Protein AF-A0A1Q7T6T9-F1 (afdb_monomer_lite)

pLDDT: mean 73.19, std 15.56, range [33.47, 90.69]

Sequence (111 aa):
MEHPQIQRVLAHPPTASVTRMNSGERVELFDGGWLEPSRGLPHVRVIVVRHPAPPPGKNIAVGKRVGEWVYELFLTILPTDGFLVEDVLDLYHGRGAEDRGAIFGRYRRRS

Foldseek 3Di:
DPDVLVVVQVVDAAPDWDQPPVPSWIKGKTWSQWDDPDPPDQIWTKIKIKTFDDPPPDDDPAADDDPRIGIHIWTWPDDVVPADSVNSVCVVPPPDPPPPPDTTDPPDDDD

Secondary structure (DSSP, 8-state):
---HHHHHHHTSPPSEEEE-TTT--EEEEEEEEEE--STTSPPEEEEEEEEEPPPTT----SSEEETTEEEEEEEE---TTT--HHHHHHHHHHS-SS-TTSS--------

Structure (mmCIF, N/CA/C/O backbone):
data_AF-A0A1Q7T6T9-F1
#
_entry.id   AF-A0A1Q7T6T9-F1
#
loop_
_atom_site.group_PDB
_atom_site.id
_atom_site.type_symbol
_atom_site.label_atom_id
_atom_site.label_alt_id
_atom_site.label_comp_id
_atom_site.label_asym_id
_atom_site.label_entity_id
_atom_site.label_seq_id
_atom_site.pdbx_PDB_ins_code
_atom_site.Cartn_x
_atom_site.Cartn_y
_atom_site.Cartn_z
_atom_site.occupancy
_atom_site.B_iso_or_equiv
_atom_site.auth_seq_id
_atom_site.auth_comp_id
_atom_site.auth_asym_id
_atom_site.auth_atom_id
_atom_site.pdbx_PDB_model_num
ATOM 1 N N . MET A 1 1 ? -11.731 -1.718 -5.151 1.00 59.41 1 MET A N 1
ATOM 2 C CA . MET A 1 1 ? -11.510 -3.012 -4.468 1.00 59.41 1 MET A CA 1
ATOM 3 C C . MET A 1 1 ? -12.302 -4.175 -5.067 1.00 59.41 1 MET A C 1
ATOM 5 O O . MET A 1 1 ? -12.367 -5.223 -4.449 1.00 59.41 1 MET A O 1
ATOM 9 N N . GLU A 1 2 ? -12.859 -4.050 -6.274 1.00 66.12 2 GLU A N 1
ATOM 10 C CA . GLU A 1 2 ? -13.590 -5.170 -6.908 1.00 66.12 2 GLU A CA 1
ATOM 11 C C . GLU A 1 2 ? -12.805 -5.809 -8.054 1.00 66.12 2 GLU A C 1
ATOM 13 O O . GLU A 1 2 ? -13.308 -6.675 -8.754 1.00 66.12 2 GLU A O 1
ATOM 18 N N . HIS A 1 3 ? -11.551 -5.388 -8.248 1.00 69.12 3 HIS A N 1
ATOM 19 C CA . HIS A 1 3 ? -10.687 -6.016 -9.233 1.00 69.12 3 HIS A CA 1
ATOM 20 C C . HIS A 1 3 ? -10.236 -7.386 -8.697 1.00 69.12 3 HIS A C 1
ATOM 22 O O . HIS A 1 3 ? -9.669 -7.418 -7.598 1.00 69.12 3 HIS A O 1
ATOM 28 N N . PRO A 1 4 ? -10.419 -8.494 -9.442 1.00 77.94 4 PRO A N 1
ATOM 29 C CA . PRO A 1 4 ? -10.113 -9.845 -8.960 1.00 77.94 4 PRO A CA 1
ATOM 30 C C . PRO A 1 4 ? -8.670 -10.005 -8.464 1.00 77.94 4 PRO A C 1
ATOM 32 O O . PRO A 1 4 ? -8.416 -10.683 -7.472 1.00 77.94 4 PRO A O 1
ATOM 35 N N . GLN A 1 5 ? -7.719 -9.326 -9.113 1.00 76.25 5 GLN A N 1
ATOM 36 C CA . GLN A 1 5 ? -6.311 -9.302 -8.695 1.00 76.25 5 GLN A CA 1
ATOM 37 C C . GLN A 1 5 ? -6.121 -8.671 -7.311 1.00 76.25 5 GLN A C 1
ATOM 39 O O . GLN A 1 5 ? -5.415 -9.228 -6.480 1.00 76.25 5 GLN A O 1
ATOM 44 N N . ILE A 1 6 ? -6.807 -7.559 -7.030 1.00 77.88 6 ILE A N 1
ATOM 45 C CA . ILE A 1 6 ? -6.727 -6.887 -5.726 1.00 77.88 6 ILE A CA 1
ATOM 46 C C . ILE A 1 6 ? -7.344 -7.774 -4.640 1.00 77.88 6 ILE A C 1
ATOM 48 O O . ILE A 1 6 ? -6.792 -7.880 -3.553 1.00 77.88 6 ILE A O 1
ATOM 52 N N . GLN A 1 7 ? -8.456 -8.454 -4.933 1.00 81.50 7 GLN A N 1
ATOM 53 C CA . GLN A 1 7 ? -9.074 -9.382 -3.980 1.00 81.50 7 GLN A CA 1
ATOM 54 C C . GLN A 1 7 ? -8.168 -10.576 -3.664 1.00 81.50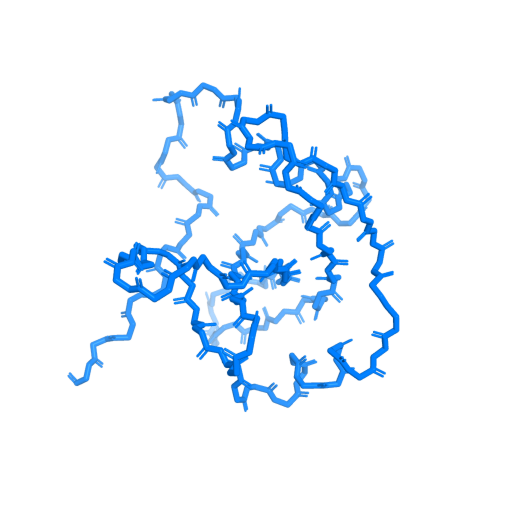 7 GLN A C 1
ATOM 56 O O . GLN A 1 7 ? -8.042 -10.948 -2.502 1.00 81.50 7 GLN A O 1
ATOM 61 N N . ARG A 1 8 ? -7.495 -11.142 -4.676 1.00 81.25 8 ARG A N 1
ATOM 62 C CA . ARG A 1 8 ? -6.506 -12.209 -4.468 1.00 81.25 8 ARG A CA 1
ATOM 63 C C . ARG A 1 8 ? -5.346 -11.739 -3.604 1.00 81.25 8 ARG A C 1
ATOM 65 O O . ARG A 1 8 ? -4.960 -12.448 -2.688 1.00 81.25 8 ARG A O 1
ATOM 72 N N . VAL A 1 9 ? -4.814 -10.552 -3.866 1.00 83.12 9 VAL A N 1
ATOM 73 C CA . VAL A 1 9 ? -3.699 -9.983 -3.097 1.00 83.12 9 VAL A CA 1
ATOM 74 C C . VAL A 1 9 ? -4.092 -9.775 -1.633 1.00 83.12 9 VAL A C 1
ATOM 76 O O . VAL A 1 9 ? -3.359 -10.180 -0.740 1.00 83.12 9 VAL A O 1
ATOM 79 N N . LEU A 1 10 ? -5.291 -9.247 -1.379 1.00 81.69 10 LEU A N 1
ATOM 80 C CA . LEU A 1 10 ? -5.810 -9.047 -0.021 1.00 81.69 10 LEU A CA 1
ATOM 81 C C . LEU A 1 10 ? -6.131 -10.350 0.733 1.00 81.69 10 LEU A C 1
ATOM 83 O O . LEU A 1 10 ? -6.308 -10.308 1.948 1.00 81.69 10 LEU A O 1
ATOM 87 N N . ALA A 1 11 ? -6.213 -11.490 0.040 1.00 84.12 11 ALA A N 1
ATOM 88 C CA . ALA A 1 11 ? -6.367 -12.805 0.664 1.00 84.12 11 ALA A CA 1
ATOM 89 C C . ALA A 1 11 ? -5.042 -13.380 1.203 1.00 84.12 11 ALA A C 1
ATOM 91 O O . ALA A 1 11 ? -5.061 -14.395 1.896 1.00 84.12 11 ALA A O 1
ATOM 92 N N . HIS A 1 12 ? -3.904 -12.750 0.896 1.00 81.94 12 HIS A N 1
ATOM 93 C CA . HIS A 1 12 ? -2.582 -13.150 1.377 1.00 81.94 12 HIS A CA 1
ATOM 94 C C . HIS A 1 12 ? -2.105 -12.233 2.515 1.00 81.94 12 HIS A C 1
ATOM 96 O O . HIS A 1 12 ? -2.637 -11.132 2.681 1.00 81.94 12 HIS A O 1
ATOM 102 N N . PRO A 1 13 ? -1.103 -12.656 3.311 1.00 85.19 13 PRO A N 1
ATOM 103 C CA . PRO A 1 13 ? -0.440 -11.773 4.266 1.00 85.19 13 PRO A CA 1
ATOM 104 C C . PRO A 1 13 ? 0.131 -10.514 3.590 1.00 85.19 13 PRO A C 1
ATOM 106 O O . PRO A 1 13 ? 0.503 -10.569 2.414 1.00 85.19 13 PRO A O 1
ATOM 109 N N . PRO A 1 14 ? 0.225 -9.385 4.315 1.00 88.31 14 PRO A N 1
ATOM 110 C CA . PRO A 1 14 ? 0.801 -8.163 3.771 1.00 88.31 14 PRO A CA 1
ATOM 111 C C . PRO A 1 14 ? 2.264 -8.366 3.375 1.00 88.31 14 PRO A C 1
ATOM 113 O O . PRO A 1 14 ? 3.018 -9.056 4.059 1.00 88.31 14 PRO A O 1
ATOM 116 N N . THR A 1 15 ? 2.665 -7.719 2.284 1.00 88.12 15 THR A N 1
ATOM 117 C CA . THR A 1 15 ? 4.051 -7.695 1.802 1.00 88.12 15 THR A CA 1
ATO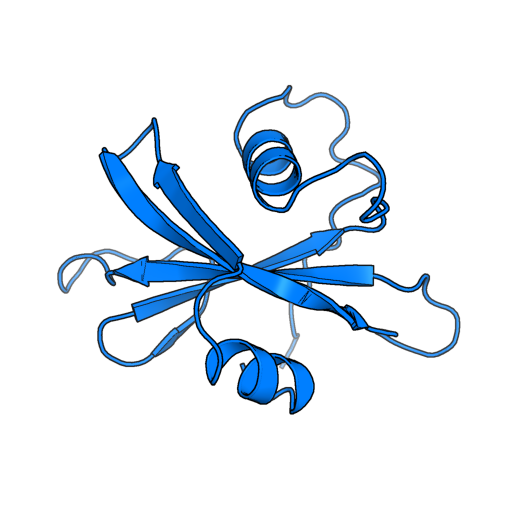M 118 C C . THR A 1 15 ? 4.963 -6.977 2.793 1.00 88.12 15 THR A C 1
ATOM 120 O O . THR A 1 15 ? 6.081 -7.421 3.028 1.00 88.12 15 THR A O 1
ATOM 123 N N . ALA A 1 16 ? 4.479 -5.886 3.392 1.00 87.38 16 ALA A N 1
ATOM 124 C CA . ALA A 1 16 ? 5.193 -5.145 4.426 1.00 87.38 16 ALA A CA 1
ATOM 125 C C . ALA A 1 16 ? 4.215 -4.502 5.418 1.00 87.38 16 ALA A C 1
ATOM 127 O O . ALA A 1 16 ? 3.030 -4.322 5.140 1.00 87.38 16 ALA A O 1
ATOM 128 N N . SER A 1 17 ? 4.710 -4.148 6.599 1.00 88.44 17 SER A N 1
ATOM 129 C CA . SER A 1 17 ? 3.979 -3.354 7.586 1.00 88.44 17 SER A CA 1
ATOM 130 C C . SER A 1 17 ? 4.852 -2.186 8.000 1.00 88.44 17 SER A C 1
ATOM 132 O O . SER A 1 17 ? 5.915 -2.409 8.571 1.00 88.44 17 SER A O 1
ATOM 134 N N . VAL A 1 18 ? 4.378 -0.966 7.777 1.00 84.12 18 VAL A N 1
ATOM 135 C CA . VAL A 1 18 ? 5.110 0.250 8.135 1.00 8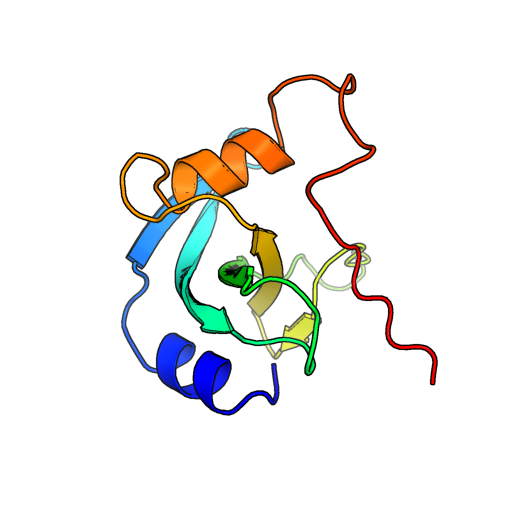4.12 18 VAL A CA 1
ATOM 136 C C . VAL A 1 18 ? 4.316 1.078 9.122 1.00 84.12 18 VAL A C 1
ATOM 138 O O . VAL A 1 18 ? 3.088 1.124 9.081 1.00 84.12 18 VAL A O 1
ATOM 141 N N . THR A 1 19 ? 5.013 1.752 10.024 1.00 81.94 19 THR A N 1
ATOM 142 C CA . THR A 1 19 ? 4.392 2.737 10.906 1.00 81.94 19 THR A CA 1
ATOM 143 C C . THR A 1 19 ? 4.475 4.094 10.226 1.00 81.94 19 THR A C 1
ATOM 145 O O . THR A 1 19 ? 5.571 4.590 9.970 1.00 81.94 19 THR A O 1
ATOM 148 N N . ARG A 1 20 ? 3.329 4.715 9.924 1.00 72.38 20 ARG A N 1
ATOM 149 C CA . ARG A 1 20 ? 3.297 6.062 9.341 1.00 72.38 20 ARG A CA 1
ATOM 150 C C . ARG A 1 20 ? 3.950 7.044 10.305 1.00 72.38 20 ARG A C 1
ATOM 152 O O . ARG A 1 20 ? 3.435 7.260 11.399 1.00 72.38 20 ARG A O 1
ATOM 159 N N . MET A 1 21 ? 5.027 7.702 9.873 1.00 62.66 21 MET A N 1
ATOM 160 C CA . MET A 1 21 ? 5.737 8.684 10.705 1.00 62.66 21 MET A CA 1
ATOM 161 C C . MET A 1 21 ? 4.833 9.833 11.177 1.00 62.66 21 MET A C 1
ATOM 163 O O . MET A 1 21 ? 4.986 10.316 12.292 1.00 62.66 21 MET A O 1
ATOM 167 N N . ASN A 1 22 ? 3.851 10.235 10.362 1.00 59.44 22 ASN A N 1
ATOM 168 C CA . ASN A 1 22 ? 2.988 11.379 10.671 1.00 59.44 22 ASN A CA 1
ATOM 1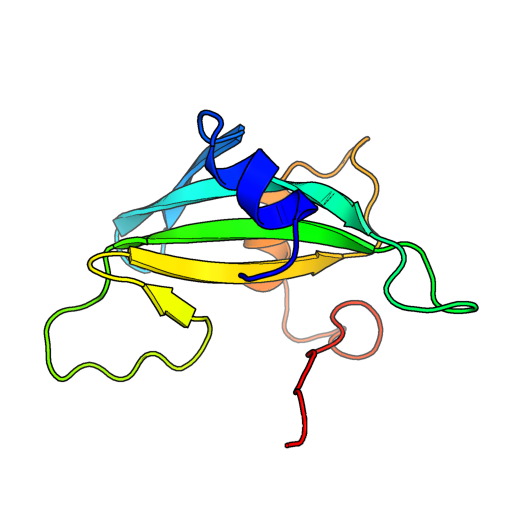69 C C . ASN A 1 22 ? 1.858 11.077 11.668 1.00 59.44 22 ASN A C 1
ATOM 171 O O . ASN A 1 22 ? 1.366 12.001 12.308 1.00 59.44 22 ASN A O 1
ATOM 175 N N . SER A 1 23 ? 1.399 9.826 11.775 1.00 65.06 23 SER A N 1
ATOM 176 C CA . SER A 1 23 ? 0.260 9.463 12.636 1.00 65.06 23 SER A CA 1
ATOM 177 C C . SER A 1 23 ? 0.576 8.394 13.679 1.00 65.06 23 SER A C 1
ATOM 179 O O . SER A 1 23 ? -0.250 8.144 14.551 1.00 65.06 23 SER A O 1
ATOM 181 N N . GLY A 1 24 ? 1.746 7.753 13.602 1.00 68.56 24 GLY A N 1
ATOM 182 C CA . GLY A 1 24 ? 2.088 6.593 14.427 1.00 68.56 24 GLY A CA 1
ATOM 183 C C . GLY A 1 24 ? 1.241 5.353 14.117 1.00 68.56 24 GLY A C 1
ATOM 184 O O . GLY A 1 24 ? 1.363 4.339 14.800 1.00 68.56 24 GLY A O 1
ATOM 185 N N . GLU A 1 25 ? 0.376 5.410 13.101 1.00 77.62 25 GLU A N 1
ATOM 186 C CA . GLU A 1 25 ? -0.505 4.306 12.740 1.00 77.62 25 GLU A CA 1
ATOM 187 C C . GLU A 1 25 ? 0.268 3.253 11.954 1.00 77.62 25 GLU A C 1
ATOM 189 O O . GLU A 1 25 ? 0.978 3.559 10.992 1.00 77.62 25 GLU A O 1
ATOM 194 N N . ARG A 1 26 ? 0.088 1.989 12.337 1.00 83.06 26 ARG A N 1
ATOM 195 C CA . ARG A 1 26 ? 0.585 0.861 11.557 1.00 83.06 26 ARG A CA 1
ATOM 196 C C . ARG A 1 26 ? -0.292 0.685 10.324 1.00 83.06 26 ARG A C 1
ATOM 198 O O . ARG A 1 26 ? -1.504 0.500 10.439 1.00 83.06 26 ARG A O 1
ATOM 205 N N . VAL A 1 27 ? 0.333 0.733 9.159 1.00 87.62 27 VAL A N 1
ATOM 206 C CA . VAL A 1 27 ? -0.301 0.485 7.870 1.00 87.62 27 VAL A CA 1
ATOM 207 C C . VAL A 1 27 ? 0.340 -0.730 7.221 1.00 87.62 27 VAL A C 1
ATOM 209 O O . VAL A 1 27 ? 1.540 -0.978 7.334 1.00 87.62 27 VAL A O 1
ATOM 212 N N . GLU A 1 28 ? -0.484 -1.519 6.560 1.00 90.69 28 GLU A N 1
ATOM 213 C CA . GLU A 1 28 ? -0.082 -2.742 5.889 1.00 90.69 28 GLU A CA 1
ATOM 214 C C . GLU A 1 28 ? -0.050 -2.499 4.388 1.00 90.69 28 GLU A C 1
ATOM 216 O O . GLU A 1 28 ? -0.972 -1.916 3.818 1.00 90.69 28 GLU A O 1
ATOM 221 N N . LEU A 1 29 ? 1.025 -2.942 3.751 1.00 89.88 29 LEU A N 1
ATOM 222 C CA . LEU A 1 29 ? 1.289 -2.746 2.337 1.00 89.88 29 LEU A CA 1
ATOM 223 C C . LEU A 1 29 ? 1.186 -4.089 1.635 1.00 89.88 29 LEU A C 1
ATOM 225 O O . LEU A 1 29 ? 1.769 -5.078 2.078 1.00 89.88 29 LEU A O 1
ATOM 229 N N . PHE A 1 30 ? 0.472 -4.110 0.521 1.00 89.25 30 PHE A N 1
ATOM 230 C CA . PHE A 1 30 ? 0.327 -5.277 -0.328 1.00 89.25 30 PHE A CA 1
ATOM 231 C C . PHE A 1 30 ? 0.770 -4.915 -1.736 1.00 89.25 30 PHE A C 1
ATOM 233 O O . PHE A 1 30 ? 0.237 -3.977 -2.338 1.00 89.25 30 PHE A O 1
ATOM 240 N N . ASP A 1 31 ? 1.721 -5.671 -2.273 1.00 88.12 31 ASP A N 1
ATOM 241 C CA . ASP A 1 31 ? 2.055 -5.576 -3.685 1.00 88.12 31 ASP A CA 1
ATOM 242 C C . ASP A 1 31 ? 0.960 -6.259 -4.509 1.00 88.12 31 ASP A C 1
ATOM 244 O O . ASP A 1 31 ? 0.768 -7.475 -4.474 1.00 88.12 31 ASP A O 1
ATOM 248 N N . GLY A 1 32 ? 0.200 -5.440 -5.224 1.00 83.75 32 GLY A N 1
ATOM 249 C CA . GLY A 1 32 ? -0.850 -5.865 -6.131 1.00 83.75 32 GLY A CA 1
ATOM 250 C C . GLY A 1 32 ? -0.326 -6.381 -7.466 1.00 83.75 32 GLY A C 1
ATOM 251 O O . GLY A 1 32 ? -1.126 -6.896 -8.246 1.00 83.75 32 GLY A O 1
ATOM 252 N N . GLY A 1 33 ? 0.975 -6.251 -7.741 1.00 85.56 33 GLY A N 1
ATOM 253 C CA . GLY A 1 33 ? 1.591 -6.587 -9.017 1.00 85.56 33 GLY A CA 1
ATOM 254 C C . GLY A 1 33 ? 1.238 -5.601 -10.132 1.00 85.56 33 GLY A C 1
ATOM 255 O O . GLY A 1 33 ? 0.632 -4.550 -9.910 1.00 85.56 33 GLY A O 1
ATOM 256 N N . TRP A 1 34 ? 1.628 -5.945 -11.358 1.00 84.56 34 TRP A N 1
ATOM 257 C CA . TRP A 1 34 ? 1.358 -5.131 -12.541 1.00 84.56 34 TRP A CA 1
ATOM 258 C C . TRP A 1 34 ? -0.075 -5.337 -13.035 1.00 84.56 34 TRP A C 1
ATOM 260 O O . TRP A 1 34 ? -0.562 -6.463 -13.136 1.00 84.56 34 TRP A O 1
ATOM 270 N N . LEU A 1 35 ? -0.748 -4.233 -13.338 1.00 82.00 35 LEU A N 1
ATOM 271 C CA . LEU A 1 35 ? -2.027 -4.180 -14.028 1.00 82.00 35 LEU A CA 1
ATOM 272 C C . LEU A 1 35 ? -1.852 -3.435 -15.344 1.00 82.00 35 LEU A C 1
ATOM 274 O O . LEU A 1 35 ? -1.164 -2.417 -15.410 1.00 82.00 35 LEU A O 1
ATOM 278 N N . GLU A 1 36 ? -2.530 -3.920 -16.378 1.00 80.44 36 GLU A N 1
ATOM 279 C CA . GLU A 1 36 ? -2.735 -3.175 -17.614 1.00 80.44 36 GLU A CA 1
ATOM 280 C C . GLU A 1 36 ? -4.052 -2.388 -17.473 1.00 80.44 36 GLU A C 1
ATOM 282 O O . GLU A 1 36 ? -5.129 -2.989 -17.486 1.00 80.44 36 GLU A O 1
ATOM 287 N N . PRO A 1 37 ? -4.009 -1.059 -17.259 1.00 68.69 37 PRO A N 1
ATOM 288 C CA . PRO A 1 37 ? -5.213 -0.297 -16.933 1.00 68.69 37 PRO A CA 1
ATOM 289 C C . PRO A 1 37 ? -6.131 -0.114 -18.149 1.00 68.69 37 PRO A C 1
ATOM 291 O O . PRO A 1 37 ? -7.348 -0.028 -17.991 1.00 68.69 37 PRO A O 1
ATOM 294 N N . SER A 1 38 ? -5.560 -0.074 -19.356 1.00 71.00 38 SER A N 1
ATOM 295 C CA . SER A 1 38 ? -6.268 -0.200 -20.631 1.00 71.00 38 SER A CA 1
ATOM 296 C C . SER A 1 38 ? -5.272 -0.406 -21.773 1.00 71.00 38 SER A C 1
ATOM 298 O O . SER A 1 38 ? -4.112 -0.003 -21.666 1.00 71.00 38 SER A O 1
ATOM 300 N N . ARG A 1 39 ? -5.747 -0.935 -22.908 1.00 66.50 39 ARG A N 1
ATOM 301 C CA . ARG A 1 39 ? -4.935 -1.107 -24.120 1.00 66.50 39 ARG A CA 1
ATOM 302 C C . ARG A 1 39 ? -4.298 0.231 -24.527 1.00 66.50 39 ARG A C 1
ATOM 304 O O . ARG A 1 39 ? -5.012 1.197 -24.789 1.00 66.50 39 ARG A O 1
ATOM 311 N N . GLY A 1 40 ? -2.968 0.272 -24.585 1.00 67.44 40 GLY A N 1
ATOM 312 C CA . GLY A 1 40 ? -2.188 1.457 -24.971 1.00 67.44 40 GLY A CA 1
ATOM 313 C C . GLY A 1 40 ? -1.743 2.362 -23.817 1.00 67.44 40 GLY A C 1
ATOM 314 O O . GLY A 1 40 ? -1.016 3.321 -24.063 1.00 67.44 40 GLY A O 1
ATOM 315 N N . LEU A 1 41 ? -2.129 2.063 -22.572 1.00 70.25 41 LEU A N 1
ATOM 316 C CA . LEU A 1 41 ? -1.526 2.684 -21.392 1.00 70.25 41 LEU A CA 1
ATOM 317 C C . LEU A 1 41 ? -0.358 1.834 -20.875 1.00 70.25 41 LEU A C 1
ATOM 319 O O . LEU A 1 41 ? -0.384 0.609 -21.024 1.00 70.25 41 LEU A O 1
ATOM 323 N N . PRO A 1 42 ? 0.666 2.457 -20.262 1.00 73.38 42 PRO A N 1
ATOM 324 C CA . PRO A 1 42 ? 1.753 1.711 -19.649 1.00 73.38 42 PRO A CA 1
ATOM 325 C C . PRO A 1 42 ? 1.210 0.782 -18.561 1.00 73.38 42 PRO A C 1
ATOM 327 O O . PRO A 1 42 ? 0.251 1.115 -17.858 1.00 73.38 42 PRO A O 1
ATOM 330 N N . HIS A 1 43 ? 1.849 -0.379 -18.418 1.00 80.69 43 HIS A N 1
ATOM 331 C CA . HIS A 1 43 ? 1.611 -1.255 -17.281 1.00 80.69 43 HIS A CA 1
ATOM 332 C C . HIS A 1 43 ? 1.894 -0.465 -16.004 1.00 80.69 43 HIS A C 1
ATOM 334 O O . HIS A 1 43 ? 2.927 0.197 -15.896 1.00 80.69 43 HIS A O 1
ATOM 340 N N . VAL A 1 44 ? 0.974 -0.523 -15.046 1.00 85.12 44 VAL A N 1
ATOM 341 C CA . VAL A 1 44 ? 1.124 0.138 -13.750 1.00 85.12 44 VAL A CA 1
ATOM 342 C C . VAL A 1 44 ? 1.192 -0.914 -12.662 1.00 85.12 44 VAL A C 1
ATOM 344 O O . VAL A 1 44 ? 0.354 -1.809 -12.586 1.00 85.12 44 VAL A O 1
ATOM 347 N N . ARG A 1 45 ? 2.189 -0.813 -11.798 1.00 86.06 45 ARG A N 1
ATOM 348 C CA . ARG A 1 45 ? 2.259 -1.570 -10.561 1.00 86.06 45 ARG A CA 1
ATOM 349 C C . ARG A 1 45 ? 1.261 -0.985 -9.577 1.00 86.06 45 ARG A C 1
ATOM 351 O O . ARG A 1 45 ? 1.192 0.230 -9.383 1.00 86.06 45 ARG A O 1
ATOM 358 N N . VAL A 1 46 ? 0.482 -1.862 -8.965 1.00 85.31 46 VAL A N 1
ATOM 359 C CA . VAL A 1 46 ? -0.526 -1.497 -7.978 1.00 85.31 46 VAL A CA 1
ATOM 360 C C . VAL A 1 46 ? -0.014 -1.849 -6.604 1.00 85.31 46 VAL A C 1
ATOM 362 O O . VAL A 1 46 ? 0.392 -2.975 -6.363 1.00 85.31 46 VAL A O 1
ATOM 365 N N . ILE A 1 47 ? -0.082 -0.898 -5.689 1.00 87.94 47 ILE A N 1
ATOM 366 C CA . ILE A 1 47 ? 0.231 -1.103 -4.283 1.00 87.94 47 ILE A CA 1
ATOM 367 C C . ILE A 1 47 ? -1.025 -0.764 -3.498 1.00 87.94 47 ILE A C 1
ATOM 369 O O . ILE A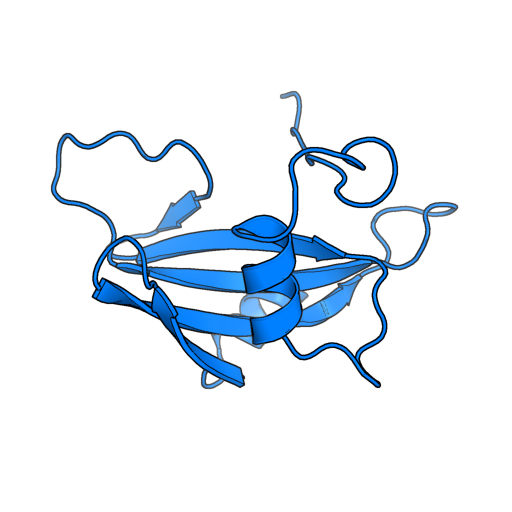 1 47 ? -1.617 0.305 -3.667 1.00 87.94 47 ILE A O 1
ATOM 373 N N . VAL A 1 48 ? -1.465 -1.700 -2.668 1.00 88.00 48 VAL A N 1
ATOM 374 C CA . VAL A 1 48 ? -2.623 -1.508 -1.800 1.00 88.00 48 VAL A CA 1
ATOM 375 C C . VAL A 1 48 ? -2.117 -1.226 -0.401 1.00 88.00 48 VAL A C 1
ATOM 377 O O . VAL A 1 48 ? -1.323 -1.988 0.139 1.00 88.00 48 VAL A O 1
ATOM 380 N N . VAL A 1 49 ? -2.597 -0.143 0.191 1.00 88.69 49 VAL A N 1
ATOM 381 C CA . VAL A 1 49 ? -2.302 0.206 1.578 1.00 88.69 49 VAL A CA 1
ATOM 382 C C . VAL A 1 49 ? -3.564 0.025 2.385 1.00 88.69 49 VAL A C 1
ATOM 384 O O . VAL A 1 49 ? -4.604 0.578 2.038 1.00 88.69 49 VAL A O 1
ATOM 387 N N . ARG A 1 50 ? -3.478 -0.755 3.454 1.00 88.69 50 ARG A N 1
ATOM 388 C CA . ARG A 1 50 ? -4.559 -0.995 4.400 1.00 88.69 50 ARG A CA 1
ATOM 389 C C . ARG A 1 50 ? -4.196 -0.352 5.727 1.00 88.69 50 ARG A C 1
ATOM 391 O O . ARG A 1 50 ? -3.116 -0.586 6.259 1.00 88.69 50 ARG A O 1
ATOM 398 N N . HIS A 1 51 ? -5.104 0.438 6.275 1.00 88.19 51 HIS A N 1
ATOM 399 C CA . HIS A 1 51 ? -4.956 0.994 7.613 1.00 88.19 51 HIS A CA 1
ATOM 400 C C . HIS A 1 51 ? -6.296 0.990 8.353 1.00 88.19 51 HIS A C 1
ATOM 402 O O . HIS A 1 51 ? -7.348 0.954 7.701 1.00 88.19 51 HIS A O 1
ATOM 408 N N . PRO A 1 52 ? -6.298 0.998 9.696 1.00 85.62 52 PRO A N 1
ATOM 409 C CA . PRO A 1 52 ? -7.532 1.075 10.463 1.00 85.62 52 PRO A CA 1
ATOM 410 C C . PRO A 1 52 ? -8.349 2.305 10.064 1.00 85.62 52 PRO A C 1
ATOM 412 O O . PRO A 1 52 ? -7.807 3.381 9.788 1.00 85.62 52 PRO A O 1
ATOM 415 N N . ALA A 1 53 ? -9.667 2.143 9.999 1.00 82.25 53 ALA A N 1
ATOM 416 C CA . ALA A 1 53 ? -10.561 3.248 9.728 1.00 82.25 53 ALA A CA 1
ATOM 417 C C . ALA A 1 53 ? -10.508 4.241 10.893 1.00 82.25 53 ALA A C 1
ATOM 419 O O . ALA A 1 53 ? -10.576 3.828 12.053 1.00 82.25 53 ALA A O 1
ATOM 420 N N . PRO A 1 54 ? -10.421 5.552 10.606 1.00 77.88 54 PRO A N 1
ATOM 421 C CA . PRO A 1 54 ? -10.451 6.539 11.665 1.00 77.88 54 PRO A CA 1
ATOM 422 C C . PRO A 1 54 ? -11.799 6.498 12.408 1.00 77.88 54 PRO A C 1
ATOM 424 O O . PRO A 1 54 ? -12.793 5.988 11.863 1.00 77.88 54 PRO A O 1
ATOM 427 N N . PRO A 1 55 ? -11.859 7.072 13.626 1.00 77.38 55 PRO A N 1
ATOM 428 C CA . PRO A 1 55 ? -13.077 7.115 14.421 1.00 77.38 55 PRO A CA 1
ATOM 429 C C . PRO A 1 55 ? -14.285 7.643 13.628 1.00 77.38 55 PRO A C 1
ATOM 431 O O . PRO A 1 55 ? -14.118 8.480 12.728 1.00 77.38 55 PRO A O 1
ATOM 434 N N . PRO A 1 56 ? -15.507 7.180 13.952 1.00 69.94 56 PRO A N 1
ATOM 435 C CA . PRO A 1 56 ? -16.729 7.663 13.316 1.00 69.94 56 PRO A CA 1
ATOM 436 C C . PRO A 1 56 ? -16.790 9.197 13.336 1.00 69.94 56 PRO A C 1
ATOM 438 O O . PRO A 1 56 ? -16.554 9.813 14.370 1.00 69.94 56 PRO A O 1
ATOM 441 N N . GLY A 1 57 ? -17.077 9.816 12.188 1.00 68.19 57 GLY A N 1
ATOM 442 C CA . GLY A 1 57 ? -17.145 11.277 12.044 1.00 68.19 57 GLY A CA 1
ATOM 443 C C . GLY A 1 57 ? -15.906 11.934 11.427 1.00 68.19 57 GLY A C 1
ATOM 444 O O . GLY A 1 57 ? -15.986 13.086 11.006 1.00 68.19 57 GLY A O 1
ATOM 445 N N . LYS A 1 58 ? -14.781 11.219 11.278 1.00 70.56 58 LYS A N 1
ATOM 446 C CA . LYS A 1 58 ? -13.635 11.719 10.501 1.00 70.56 58 LYS A CA 1
ATOM 447 C C . LYS A 1 58 ? -13.802 11.365 9.021 1.00 70.56 58 LYS A C 1
ATOM 449 O O . LYS A 1 58 ? -13.925 10.194 8.663 1.00 70.56 58 LYS A O 1
ATOM 454 N N . ASN A 1 59 ? -13.785 12.380 8.157 1.00 63.84 59 ASN A N 1
ATOM 455 C CA . ASN A 1 59 ? -13.857 12.177 6.711 1.00 63.84 59 ASN A CA 1
ATOM 456 C C . ASN A 1 59 ? -12.577 11.523 6.179 1.00 63.84 59 ASN A C 1
ATOM 458 O O . ASN A 1 59 ? -11.465 11.968 6.465 1.00 63.84 59 ASN A O 1
ATOM 462 N N . ILE A 1 60 ? -12.753 10.486 5.362 1.00 65.88 60 ILE A N 1
ATOM 463 C CA . ILE A 1 60 ? -11.671 9.823 4.634 1.00 65.88 60 ILE A CA 1
ATOM 464 C C . ILE A 1 60 ? -11.530 10.536 3.291 1.00 65.88 60 ILE A C 1
ATOM 466 O O . ILE A 1 60 ? -12.409 10.438 2.438 1.00 65.88 60 ILE A O 1
ATOM 470 N N . ALA A 1 61 ? -10.445 11.289 3.121 1.00 64.75 61 ALA A N 1
ATOM 471 C CA . ALA A 1 61 ? -10.211 12.073 1.907 1.00 64.75 61 ALA A CA 1
ATOM 472 C C . ALA A 1 61 ? -9.712 11.219 0.727 1.00 64.75 61 ALA A C 1
ATOM 474 O O . ALA A 1 61 ? -9.961 11.556 -0.430 1.00 64.75 61 ALA A O 1
ATOM 475 N N . VAL A 1 62 ? -8.998 10.127 1.014 1.00 69.12 62 VAL A N 1
ATOM 476 C CA . VAL A 1 62 ? -8.369 9.246 0.023 1.00 69.12 62 VAL A CA 1
ATOM 477 C C . VAL A 1 62 ? -8.560 7.797 0.463 1.00 69.12 62 VAL A C 1
ATOM 479 O O . VAL A 1 62 ? -8.376 7.475 1.632 1.00 69.12 62 VAL A O 1
ATOM 482 N N . GLY A 1 63 ? -8.958 6.935 -0.474 1.00 77.81 63 GLY A N 1
ATOM 483 C CA . GLY A 1 63 ? -9.194 5.512 -0.228 1.00 77.81 63 GLY A CA 1
ATOM 484 C C . GLY A 1 63 ? -10.669 5.124 -0.115 1.00 77.81 63 GLY A C 1
ATOM 485 O O . GLY A 1 63 ? -11.578 5.946 -0.225 1.00 77.81 63 GLY A O 1
ATOM 486 N N . LYS A 1 64 ? -10.910 3.824 0.065 1.00 81.12 64 LYS A N 1
ATOM 487 C CA . LYS A 1 64 ? -12.238 3.229 0.247 1.00 81.12 64 LYS A CA 1
ATOM 488 C C . LYS A 1 64 ? -12.292 2.526 1.602 1.00 81.12 64 LYS A C 1
ATOM 490 O O . LYS A 1 64 ? -11.523 1.600 1.849 1.00 81.12 64 LYS A O 1
ATOM 495 N N . ARG A 1 65 ? -13.238 2.937 2.450 1.00 82.25 65 ARG A N 1
ATOM 496 C CA . ARG A 1 65 ? -13.566 2.239 3.700 1.00 82.25 65 ARG A CA 1
ATOM 497 C C . ARG A 1 65 ? -14.336 0.955 3.404 1.00 82.25 65 ARG A C 1
ATOM 499 O O . ARG A 1 65 ? -15.321 0.989 2.668 1.00 82.25 65 ARG A O 1
ATOM 506 N N . VAL A 1 66 ? -13.909 -0.153 3.996 1.00 82.75 66 VAL A N 1
ATOM 507 C CA . VAL A 1 66 ? -14.625 -1.433 4.018 1.00 82.75 66 VAL A CA 1
ATOM 508 C C . VAL A 1 66 ? -14.537 -1.982 5.439 1.00 82.75 66 VAL A C 1
ATOM 510 O O . VAL A 1 66 ? -13.465 -2.373 5.899 1.00 82.75 66 VAL A O 1
ATOM 513 N N . GLY A 1 67 ? -15.671 -1.962 6.146 1.00 82.56 67 GLY A N 1
ATOM 514 C CA . GLY A 1 67 ? -15.740 -2.316 7.563 1.00 82.56 67 GLY A CA 1
ATOM 515 C C . GLY A 1 67 ? -14.892 -1.383 8.432 1.00 82.56 67 GLY A C 1
ATOM 516 O O . GLY A 1 67 ? -15.060 -0.156 8.412 1.00 82.56 67 GLY A O 1
ATOM 517 N N . GLU A 1 68 ? -13.974 -1.987 9.180 1.00 85.12 68 GLU A N 1
ATOM 518 C CA . GLU A 1 68 ? -13.035 -1.327 10.095 1.00 85.12 68 GLU A CA 1
ATOM 519 C C . GLU A 1 68 ? -11.726 -0.904 9.422 1.00 85.12 68 GLU A C 1
ATOM 521 O O . GLU A 1 68 ? -10.849 -0.351 10.076 1.00 85.12 68 GLU A O 1
ATOM 526 N N . TRP A 1 69 ? -11.596 -1.125 8.114 1.00 85.94 69 TRP A N 1
ATOM 527 C CA . TRP A 1 69 ? -10.375 -0.854 7.368 1.00 85.94 69 TRP A CA 1
ATOM 528 C C . TRP A 1 69 ? -10.609 0.183 6.278 1.00 85.94 69 TRP A C 1
ATOM 530 O O . TRP A 1 69 ? -11.668 0.242 5.646 1.00 85.94 69 TRP A O 1
ATOM 540 N N . VAL A 1 70 ? -9.593 0.992 6.026 1.00 86.56 70 VAL A N 1
ATOM 541 C CA . VAL A 1 70 ? -9.501 1.881 4.874 1.00 86.56 70 VAL A CA 1
ATOM 542 C C . VAL A 1 70 ? -8.405 1.363 3.971 1.00 86.56 70 VAL A C 1
ATOM 544 O O . VAL A 1 70 ? -7.317 1.014 4.421 1.00 86.56 70 VAL A O 1
ATOM 547 N N . TYR A 1 71 ? -8.733 1.299 2.687 1.00 86.44 71 TYR A N 1
ATOM 548 C CA . TYR A 1 71 ? -7.830 0.828 1.659 1.00 86.44 71 TYR A CA 1
ATOM 549 C C . TYR A 1 71 ? -7.540 1.954 0.686 1.00 86.44 71 TYR A C 1
ATOM 551 O O . TYR A 1 71 ? -8.448 2.494 0.046 1.00 86.44 71 TYR A O 1
ATOM 559 N N . GLU A 1 72 ? -6.270 2.269 0.542 1.00 86.19 72 GLU A N 1
ATOM 560 C CA . GLU A 1 72 ? -5.752 3.210 -0.433 1.00 86.19 72 GLU A CA 1
ATOM 561 C C . GLU A 1 72 ? -5.064 2.431 -1.559 1.00 86.19 72 GLU A C 1
ATOM 563 O O . GLU A 1 72 ? -4.486 1.366 -1.339 1.00 86.19 72 GLU A O 1
ATOM 568 N N . LEU A 1 73 ? -5.175 2.935 -2.787 1.00 84.44 73 LEU A N 1
ATOM 569 C CA . LEU A 1 73 ? -4.545 2.337 -3.960 1.00 84.44 73 LEU A CA 1
ATOM 570 C C . LEU A 1 73 ? -3.531 3.322 -4.519 1.00 84.44 73 LEU A C 1
ATOM 572 O O . LEU A 1 73 ? -3.889 4.445 -4.876 1.00 84.44 73 LEU A O 1
ATOM 576 N N . PHE A 1 74 ? -2.296 2.861 -4.640 1.00 82.19 74 PHE A N 1
ATOM 577 C CA . PHE A 1 74 ? -1.204 3.573 -5.278 1.00 82.19 74 PHE A CA 1
ATOM 578 C C . PHE A 1 74 ? -0.889 2.886 -6.594 1.00 82.19 74 PHE A C 1
ATOM 580 O O . PHE A 1 74 ? -0.729 1.669 -6.651 1.00 82.19 74 PHE A O 1
ATOM 587 N N . LEU A 1 75 ? -0.842 3.674 -7.661 1.00 81.81 75 LEU A N 1
ATOM 588 C CA . LEU A 1 75 ? -0.463 3.214 -8.988 1.00 81.81 75 LEU A CA 1
ATOM 589 C C . LEU A 1 75 ? 0.873 3.861 -9.321 1.00 81.81 75 LEU A C 1
ATOM 591 O O . LEU A 1 75 ? 1.005 5.078 -9.192 1.00 81.81 75 LEU A O 1
ATOM 595 N N . THR A 1 76 ? 1.844 3.057 -9.733 1.00 81.50 76 THR A N 1
ATOM 596 C CA . THR A 1 76 ? 3.175 3.531 -10.107 1.00 81.50 76 THR A CA 1
ATOM 597 C C . THR A 1 76 ? 3.686 2.781 -11.328 1.00 81.50 76 THR A C 1
ATOM 599 O O . THR A 1 76 ? 3.306 1.642 -11.566 1.00 81.50 76 THR A O 1
ATOM 602 N N . ILE A 1 77 ? 4.557 3.410 -12.109 1.00 83.44 77 ILE A N 1
ATOM 603 C CA . ILE A 1 77 ? 5.315 2.750 -13.184 1.00 83.44 77 ILE A CA 1
ATOM 604 C C . ILE A 1 77 ? 6.708 2.308 -12.715 1.00 83.44 77 ILE A C 1
ATOM 606 O O . ILE A 1 77 ? 7.499 1.813 -13.513 1.00 83.44 77 ILE A O 1
ATOM 610 N N . LEU A 1 78 ? 7.030 2.516 -11.434 1.00 81.62 78 LEU A N 1
ATOM 611 C CA . LEU A 1 78 ? 8.334 2.173 -10.881 1.00 81.62 78 LEU A CA 1
ATOM 612 C C . LEU A 1 78 ? 8.525 0.649 -10.811 1.00 81.62 78 LEU A C 1
ATOM 614 O O . LEU A 1 78 ? 7.608 -0.064 -10.380 1.00 81.62 78 LEU A O 1
ATOM 618 N N . PRO A 1 79 ? 9.708 0.146 -11.214 1.00 75.31 79 PRO A N 1
ATOM 619 C CA . PRO A 1 79 ? 10.002 -1.277 -11.198 1.00 75.31 79 PRO A CA 1
ATOM 620 C C . PRO A 1 79 ? 10.014 -1.837 -9.772 1.00 75.31 79 PRO A C 1
ATOM 622 O O . PRO A 1 79 ? 10.267 -1.126 -8.803 1.00 75.31 79 PRO A O 1
ATOM 625 N N . THR A 1 80 ? 9.753 -3.137 -9.641 1.00 77.62 80 THR A N 1
ATOM 626 C CA . THR A 1 80 ? 9.930 -3.873 -8.376 1.00 77.62 80 THR A CA 1
ATOM 627 C C . THR A 1 80 ? 11.404 -4.023 -8.001 1.00 77.62 80 THR A C 1
ATOM 629 O O . THR A 1 80 ? 11.721 -4.159 -6.825 1.00 77.62 80 THR A O 1
ATOM 632 N N . ASP A 1 81 ? 12.292 -4.001 -8.998 1.00 75.25 81 ASP A N 1
ATOM 633 C CA . ASP A 1 81 ? 13.741 -4.041 -8.827 1.00 75.25 81 ASP A CA 1
ATOM 634 C C . ASP A 1 81 ? 14.251 -2.619 -8.548 1.00 75.25 81 ASP A C 1
ATOM 636 O O . ASP A 1 81 ? 14.331 -1.783 -9.449 1.00 75.25 81 ASP A O 1
ATOM 640 N N . GLY A 1 82 ? 14.470 -2.312 -7.269 1.00 74.69 82 GLY A N 1
ATOM 641 C CA . GLY A 1 82 ? 14.976 -1.018 -6.799 1.00 74.69 82 GLY A CA 1
ATOM 642 C C . GLY A 1 82 ? 13.961 -0.105 -6.104 1.00 74.69 82 GLY A C 1
ATOM 643 O O . GLY A 1 82 ? 14.385 0.849 -5.460 1.00 74.69 82 GLY A O 1
ATOM 644 N N . PHE A 1 83 ? 12.655 -0.394 -6.176 1.00 78.94 83 PHE A N 1
ATOM 645 C CA . PHE A 1 83 ? 11.632 0.320 -5.398 1.00 78.94 83 PHE A CA 1
ATOM 646 C C . PHE A 1 83 ? 10.724 -0.663 -4.658 1.00 78.94 83 PHE A C 1
ATOM 648 O O . PHE A 1 83 ? 9.858 -1.320 -5.250 1.00 78.94 83 PHE A O 1
ATOM 655 N N . LEU A 1 84 ? 10.893 -0.751 -3.342 1.00 84.00 84 LEU A N 1
ATOM 656 C CA . LEU A 1 84 ? 10.006 -1.508 -2.469 1.00 84.00 84 LEU A CA 1
ATOM 657 C C . LEU A 1 84 ? 8.660 -0.789 -2.321 1.00 84.00 84 LEU A C 1
ATOM 659 O O . LEU A 1 84 ? 8.500 0.388 -2.647 1.00 84.00 84 LEU A O 1
ATOM 663 N N . VAL A 1 85 ? 7.656 -1.507 -1.815 1.00 83.31 85 VAL A N 1
ATOM 664 C CA . VAL A 1 85 ? 6.326 -0.922 -1.567 1.00 83.31 85 VAL A CA 1
ATOM 665 C C . VAL A 1 85 ? 6.371 0.227 -0.550 1.00 83.31 85 VAL A C 1
ATOM 667 O O . VAL A 1 85 ? 5.540 1.130 -0.607 1.00 83.31 85 VAL A O 1
ATOM 670 N N . GLU A 1 86 ? 7.366 0.206 0.336 1.00 82.25 86 GLU A N 1
ATOM 671 C CA . GLU A 1 86 ? 7.660 1.237 1.333 1.00 82.25 86 GLU A CA 1
ATOM 672 C C . GLU A 1 86 ? 8.234 2.494 0.662 1.00 82.25 86 GLU A C 1
ATOM 674 O O . GLU A 1 86 ? 7.721 3.587 0.882 1.00 82.25 86 GLU A O 1
ATOM 679 N N . ASP A 1 87 ? 9.193 2.333 -0.259 1.00 80.50 87 ASP A N 1
ATOM 680 C CA . ASP A 1 87 ? 9.803 3.442 -1.009 1.00 80.50 87 ASP A CA 1
ATOM 681 C C . ASP A 1 87 ? 8.773 4.202 -1.850 1.00 80.50 87 ASP A C 1
ATOM 683 O O . ASP A 1 87 ? 8.807 5.428 -1.957 1.00 80.50 87 ASP A O 1
ATOM 687 N N . VAL A 1 88 ? 7.826 3.478 -2.456 1.00 79.94 88 VAL A N 1
ATOM 688 C CA . VAL A 1 88 ? 6.749 4.098 -3.241 1.00 79.94 88 VAL A CA 1
ATOM 689 C C . VAL A 1 88 ? 5.802 4.892 -2.340 1.00 79.94 88 VAL A C 1
ATOM 691 O O . VAL A 1 88 ? 5.331 5.964 -2.731 1.00 79.94 88 VAL A O 1
ATOM 694 N N . LEU A 1 89 ? 5.526 4.385 -1.138 1.00 79.00 89 LEU A N 1
ATOM 695 C CA . LEU A 1 89 ? 4.700 5.079 -0.158 1.00 79.00 89 LEU A CA 1
ATOM 696 C C . LEU A 1 89 ? 5.400 6.342 0.366 1.00 79.00 89 LEU A C 1
ATOM 698 O O . LEU A 1 89 ? 4.775 7.402 0.446 1.00 79.00 89 LEU A O 1
ATOM 702 N N . ASP A 1 90 ? 6.696 6.255 0.650 1.00 77.44 90 ASP A N 1
ATOM 703 C CA . ASP A 1 90 ? 7.518 7.393 1.058 1.00 77.44 90 ASP A CA 1
ATOM 704 C C . ASP A 1 90 ? 7.634 8.436 -0.056 1.00 77.44 90 ASP A C 1
ATOM 706 O O . ASP A 1 90 ? 7.538 9.635 0.211 1.00 77.44 90 ASP A O 1
ATOM 710 N N . LEU A 1 91 ? 7.747 8.016 -1.320 1.00 74.94 91 LEU A N 1
ATOM 711 C CA . LEU A 1 91 ? 7.731 8.925 -2.467 1.00 74.94 91 LEU A CA 1
ATOM 712 C C . LEU A 1 91 ? 6.395 9.670 -2.577 1.00 74.94 91 LEU A C 1
ATOM 714 O O . LEU A 1 91 ? 6.373 10.868 -2.857 1.00 74.94 91 LEU A O 1
ATOM 718 N N . TYR A 1 92 ? 5.282 8.984 -2.314 1.00 73.31 92 TYR A N 1
ATOM 719 C CA . TYR A 1 92 ? 3.965 9.612 -2.302 1.00 73.31 92 TYR A CA 1
ATOM 720 C C . TYR A 1 92 ? 3.800 10.617 -1.148 1.00 73.31 92 TYR A C 1
ATOM 722 O O . TYR A 1 92 ? 3.136 11.644 -1.314 1.00 73.31 92 TYR A O 1
ATOM 730 N N . HIS A 1 93 ? 4.387 10.339 0.021 1.00 71.38 93 HIS A N 1
ATOM 731 C CA . HIS A 1 93 ? 4.222 11.163 1.219 1.00 71.38 93 HIS A CA 1
ATOM 732 C C . HIS A 1 93 ? 5.288 12.254 1.423 1.00 71.38 93 HIS A C 1
ATOM 734 O O . HIS A 1 93 ? 4.969 13.256 2.064 1.00 71.38 93 HIS A O 1
ATOM 740 N N . GLY A 1 94 ? 6.523 12.087 0.937 1.00 57.62 94 GLY A N 1
ATOM 741 C CA . GLY A 1 94 ? 7.682 12.698 1.602 1.00 57.62 94 GLY A CA 1
ATOM 742 C C . GLY A 1 94 ? 8.862 13.198 0.762 1.00 57.62 94 GLY A C 1
ATOM 743 O O . GLY A 1 94 ? 9.714 13.871 1.334 1.00 57.62 94 GLY A O 1
ATOM 744 N N . ARG A 1 95 ? 8.954 12.988 -0.558 1.00 51.69 95 ARG A N 1
ATOM 745 C CA . ARG A 1 95 ? 10.004 13.661 -1.361 1.00 51.69 95 ARG A CA 1
ATOM 746 C C . ARG A 1 95 ? 9.424 14.706 -2.304 1.00 51.69 95 ARG A C 1
ATOM 748 O O . ARG A 1 95 ? 9.116 14.396 -3.442 1.00 51.69 95 ARG A O 1
ATOM 755 N N . GLY A 1 96 ? 9.346 15.945 -1.811 1.00 40.22 96 GLY A N 1
ATOM 756 C CA . GLY A 1 96 ? 9.343 17.166 -2.623 1.00 40.22 96 GLY A CA 1
ATOM 757 C C . GLY A 1 96 ? 8.117 17.378 -3.514 1.00 40.22 96 GLY A C 1
ATOM 758 O O . GLY A 1 96 ? 7.839 16.645 -4.454 1.00 40.22 96 GLY A O 1
ATOM 759 N N . ALA A 1 97 ? 7.406 18.470 -3.277 1.00 41.09 97 ALA A N 1
ATOM 760 C CA . ALA A 1 97 ? 6.315 18.960 -4.109 1.00 41.09 97 ALA A CA 1
ATOM 761 C C . ALA A 1 97 ? 6.755 19.470 -5.508 1.00 41.09 97 ALA A C 1
ATOM 763 O O . ALA A 1 97 ? 6.127 20.387 -6.028 1.00 41.09 97 ALA A O 1
ATOM 764 N N . GLU A 1 98 ? 7.785 18.891 -6.132 1.00 40.66 98 GLU A N 1
ATOM 765 C CA . GLU A 1 98 ? 8.461 19.470 -7.303 1.00 40.66 98 GLU A CA 1
ATOM 766 C C . GLU A 1 98 ? 8.604 18.511 -8.497 1.00 40.66 98 GLU A C 1
ATOM 768 O O . GLU A 1 98 ? 9.486 18.688 -9.318 1.00 40.66 98 GLU A O 1
ATOM 773 N N . ASP A 1 99 ? 7.735 17.501 -8.637 1.00 38.97 99 ASP A N 1
ATOM 774 C CA . ASP A 1 99 ? 7.564 16.841 -9.948 1.00 38.97 99 ASP A CA 1
ATOM 775 C C . ASP A 1 99 ? 6.203 16.136 -10.117 1.00 38.97 99 ASP A C 1
ATOM 777 O O . ASP A 1 99 ? 6.066 14.993 -10.558 1.00 38.97 99 ASP A O 1
ATOM 781 N N . ARG A 1 100 ? 5.123 16.818 -9.713 1.00 42.53 100 ARG A N 1
ATOM 782 C CA . ARG A 1 100 ? 3.755 16.255 -9.693 1.00 42.53 100 ARG A CA 1
ATOM 783 C C . ARG A 1 100 ? 3.126 16.007 -11.077 1.00 42.53 100 ARG A C 1
ATOM 785 O O . ARG A 1 100 ? 1.951 15.650 -11.139 1.00 42.53 100 ARG A O 1
ATOM 792 N N . GLY A 1 101 ? 3.860 16.190 -12.174 1.00 36.06 101 GLY A N 1
ATOM 793 C CA . GLY A 1 101 ? 3.307 16.151 -13.530 1.00 36.06 101 GLY A CA 1
ATOM 794 C C . GLY A 1 101 ? 3.175 14.765 -14.167 1.00 36.06 101 GLY A C 1
ATOM 795 O O . GLY A 1 101 ? 2.271 14.577 -14.978 1.00 36.06 101 GLY A O 1
ATOM 796 N N . ALA A 1 102 ? 4.037 13.796 -13.830 1.00 42.47 102 ALA A N 1
ATOM 797 C CA . ALA A 1 102 ? 4.272 12.674 -14.751 1.00 42.47 102 ALA A CA 1
ATOM 798 C C . ALA A 1 102 ? 3.981 11.250 -14.230 1.00 42.47 102 ALA A C 1
ATOM 800 O O . ALA A 1 102 ? 3.854 10.348 -15.053 1.00 42.47 102 ALA A O 1
ATOM 801 N N . ILE A 1 103 ? 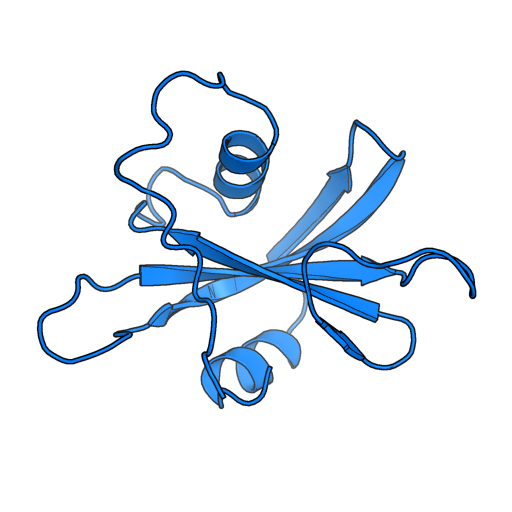3.873 11.006 -12.914 1.00 48.53 103 ILE A N 1
ATOM 802 C CA . ILE A 1 103 ? 4.041 9.624 -12.390 1.00 48.53 103 ILE A CA 1
ATOM 803 C C . ILE A 1 103 ? 2.803 9.056 -11.666 1.00 48.53 103 ILE A C 1
ATOM 805 O O . ILE A 1 103 ? 2.587 7.847 -11.679 1.00 48.53 103 ILE A O 1
ATOM 809 N N . PHE A 1 104 ? 1.927 9.894 -11.097 1.00 45.50 104 PHE A N 1
ATOM 810 C CA . PHE A 1 104 ? 0.765 9.431 -10.322 1.00 45.50 104 PHE A CA 1
ATOM 811 C C . PHE A 1 104 ? -0.564 9.801 -10.995 1.00 45.50 104 PHE A C 1
ATOM 813 O O . PHE A 1 104 ? -1.117 10.884 -10.801 1.00 45.50 104 PHE A O 1
ATOM 820 N N . GLY A 1 105 ? -1.114 8.869 -11.775 1.00 44.50 105 GLY A N 1
ATOM 821 C CA . GLY A 1 105 ? -2.455 8.988 -12.344 1.00 44.50 105 GLY A CA 1
ATOM 822 C C . GLY A 1 105 ? -3.530 8.874 -11.259 1.00 44.50 105 GLY A C 1
ATOM 823 O O . GLY A 1 105 ? -3.839 7.783 -10.785 1.00 44.50 105 GLY A O 1
ATOM 824 N N . ARG A 1 106 ? -4.138 9.998 -10.864 1.00 40.59 106 ARG A N 1
ATOM 825 C CA . ARG A 1 106 ? -5.301 10.020 -9.962 1.00 40.59 106 ARG A CA 1
ATOM 826 C C . ARG A 1 106 ? -6.510 9.420 -10.699 1.00 40.59 106 ARG A C 1
ATOM 828 O O . ARG A 1 106 ? -7.209 10.132 -11.418 1.00 40.59 106 ARG A O 1
ATOM 835 N N . TYR A 1 107 ? -6.765 8.118 -10.538 1.00 37.41 107 TYR A N 1
ATOM 836 C CA . TYR A 1 107 ? -7.911 7.449 -11.167 1.00 37.41 107 TYR A CA 1
ATOM 837 C C . TYR A 1 107 ? -9.221 7.902 -10.505 1.00 37.41 107 TYR A C 1
ATOM 839 O O . TYR A 1 107 ? -9.676 7.354 -9.501 1.00 37.41 107 TYR A O 1
ATOM 847 N N . ARG A 1 108 ? -9.826 8.959 -11.052 1.00 35.56 108 ARG A N 1
ATOM 848 C CA . ARG A 1 108 ? -11.144 9.457 -10.656 1.00 35.56 108 ARG A CA 1
ATOM 849 C C . ARG A 1 108 ? -12.169 8.800 -11.583 1.00 35.56 108 ARG A C 1
ATOM 851 O O . ARG A 1 108 ? -12.331 9.243 -12.716 1.00 35.56 108 ARG A O 1
ATOM 858 N N . ARG A 1 109 ? -12.850 7.736 -11.129 1.00 33.47 109 ARG A N 1
ATOM 859 C CA . ARG A 1 109 ? -14.068 7.250 -11.809 1.00 33.47 109 ARG A CA 1
ATOM 860 C C . ARG A 1 109 ? -15.053 8.425 -11.856 1.00 33.47 109 ARG A C 1
ATOM 862 O O . ARG A 1 109 ? -15.512 8.859 -10.801 1.00 33.47 109 ARG A O 1
ATOM 869 N N . ARG A 1 110 ? -15.340 8.959 -13.046 1.00 34.34 110 ARG A N 1
ATOM 870 C CA . ARG A 1 110 ? -16.606 9.665 -13.267 1.00 34.34 110 ARG A CA 1
ATOM 871 C C . ARG A 1 110 ? -17.678 8.590 -13.379 1.00 34.34 110 ARG A C 1
ATOM 873 O O . ARG A 1 110 ? -17.508 7.648 -14.153 1.00 34.34 110 ARG A O 1
ATOM 880 N N . SER A 1 111 ? -18.683 8.710 -12.524 1.00 47.72 111 SER A N 1
ATOM 881 C CA . SER A 1 111 ? -19.985 8.072 -12.688 1.00 47.72 111 SER A CA 1
ATOM 882 C C . SER A 1 111 ? -20.650 8.537 -13.978 1.00 47.72 111 SER A C 1
ATOM 884 O O . SER A 1 111 ? -20.354 9.684 -14.393 1.00 47.72 111 SER A O 1
#

Radius of gyration: 14.18 Å; chains: 1; bounding box: 35×33×39 Å